Protein AF-A0A2G8K6Q6-F1 (afdb_monomer)

Sequence (166 aa):
MVEKRGLTVYRTVQQPQELIVQWYGAATSSVSCGFHISESFPLASSDWLEGASQAFEMSKSLNQPSLFSLEQLLYLLIEDIRQGHKPCGDLVNKLLPMFKTLRNKEESLRNKLKHSGLSLMALADKTTCSPARGSRSPGRSGPRIPDEELVQCLVCNHHCFLHGEH

Secondary structure (DSSP, 8-state):
--GGGT-------PPTT------TT-------SSS----------TTHHHHHHHHHHHHHHTTPPPSS-HHHHHHHHHHHHHTTPPPPTTHHHHHHHHHHHHHHHHHHHHHHHHHTT----------------------------------B-TTT--B-SSS---

Solvent-accessible surface area (backbone atoms only — not comparable to full-atom values): 11353 Å² total; per-residue (Å²): 114,61,57,82,70,76,45,91,78,86,87,82,82,89,54,91,94,62,85,86,86,82,57,90,92,62,87,82,86,87,80,79,97,61,94,81,88,86,86,86,80,93,82,81,58,70,72,48,58,77,52,44,64,60,52,53,54,49,30,38,76,67,52,38,66,61,99,65,38,70,68,50,52,52,51,49,54,51,50,45,43,72,75,66,47,81,74,66,91,62,38,65,75,56,47,53,60,53,50,52,52,50,52,54,52,49,53,52,51,53,50,52,40,42,74,72,69,56,72,84,76,76,68,85,75,90,73,84,72,78,94,75,90,83,95,79,79,97,67,92,72,69,88,74,78,69,97,64,78,75,38,58,38,94,87,31,42,35,50,33,72,95,64,62,86,129

Radius of gyration: 21.99 Å; Cα contacts (8 Å, |Δi|>4): 83; chains: 1; bounding box: 47×52×54 Å

Structure (mmCIF, N/CA/C/O backbone):
data_AF-A0A2G8K6Q6-F1
#
_entry.id   AF-A0A2G8K6Q6-F1
#
loop_
_atom_site.group_PDB
_atom_site.id
_atom_site.type_symbol
_atom_site.label_atom_id
_atom_site.label_alt_id
_atom_site.label_comp_id
_atom_site.label_asym_id
_atom_site.label_entity_id
_atom_site.label_seq_id
_atom_site.pdbx_PDB_ins_code
_atom_site.Cartn_x
_atom_site.Cartn_y
_atom_site.Cartn_z
_atom_site.occupancy
_atom_site.B_iso_or_equiv
_atom_site.auth_seq_id
_atom_site.auth_comp_id
_atom_site.auth_asym_id
_atom_site.auth_atom_id
_atom_site.pdbx_PDB_model_num
ATOM 1 N N . MET A 1 1 ? -22.234 -13.193 12.362 1.00 72.25 1 MET A N 1
ATOM 2 C CA . MET A 1 1 ? -21.971 -14.059 11.184 1.00 72.25 1 MET A CA 1
ATOM 3 C C . MET A 1 1 ? -20.473 -14.247 10.959 1.00 72.25 1 MET A C 1
ATOM 5 O O . MET A 1 1 ? -20.067 -15.379 10.755 1.00 72.25 1 MET A O 1
ATOM 9 N N . VAL A 1 2 ? -19.668 -13.181 11.053 1.00 85.06 2 VAL A N 1
ATOM 10 C CA . VAL A 1 2 ? -18.197 -13.220 10.920 1.00 85.06 2 VAL A CA 1
ATOM 11 C C . VAL A 1 2 ? -17.522 -14.007 12.056 1.00 85.06 2 VAL A C 1
ATOM 13 O O . VAL A 1 2 ? -16.815 -14.967 11.775 1.00 85.06 2 VAL A O 1
ATOM 16 N N . GLU A 1 3 ? -17.846 -13.720 13.322 1.00 87.44 3 GLU A N 1
ATOM 17 C CA . GLU A 1 3 ? -17.321 -14.480 14.481 1.00 87.44 3 GLU A CA 1
ATOM 18 C C . GLU A 1 3 ? -17.664 -15.974 14.417 1.00 87.44 3 GLU A C 1
ATOM 20 O O . GLU A 1 3 ? -16.841 -16.833 14.713 1.00 87.44 3 GLU A O 1
ATOM 25 N N . LYS A 1 4 ? -18.874 -16.303 13.939 1.00 90.31 4 LYS A N 1
ATOM 26 C CA . LYS A 1 4 ? -19.324 -17.695 13.758 1.00 90.31 4 LYS A CA 1
ATOM 27 C C . LYS A 1 4 ? -18.489 -18.467 12.726 1.00 90.31 4 LYS A C 1
ATOM 29 O O . LYS A 1 4 ? -18.576 -19.686 12.688 1.00 90.31 4 LYS A O 1
ATOM 34 N N . ARG A 1 5 ? -17.708 -17.775 11.890 1.00 92.31 5 ARG A N 1
ATOM 35 C CA . ARG A 1 5 ? -16.757 -18.367 10.936 1.00 92.31 5 ARG A CA 1
ATOM 36 C C . ARG A 1 5 ? -15.329 -18.457 11.499 1.00 92.31 5 ARG A C 1
ATOM 38 O O . ARG A 1 5 ? -14.414 -18.741 10.739 1.00 92.31 5 ARG A O 1
ATOM 45 N N . GLY A 1 6 ? -15.132 -18.213 12.799 1.00 92.38 6 GLY A N 1
ATOM 46 C CA . GLY A 1 6 ? -13.827 -18.308 13.464 1.00 92.38 6 GLY A CA 1
ATOM 47 C C . GLY A 1 6 ? -12.912 -17.100 13.250 1.00 92.38 6 GLY A C 1
ATOM 48 O O . GLY A 1 6 ? -11.724 -17.178 13.542 1.00 92.38 6 GLY A O 1
ATOM 49 N N . LEU A 1 7 ? -13.444 -15.991 12.732 1.00 92.69 7 LEU A N 1
ATOM 50 C CA . LEU A 1 7 ? -12.691 -14.753 12.539 1.00 92.69 7 LEU A CA 1
ATOM 51 C C . LEU A 1 7 ? -12.776 -13.880 13.794 1.00 92.69 7 LEU A C 1
ATOM 53 O O . LEU A 1 7 ? -13.863 -13.684 14.340 1.00 92.69 7 LEU A O 1
ATOM 57 N N . THR A 1 8 ? -11.640 -13.328 14.218 1.00 92.94 8 THR A N 1
ATOM 58 C CA . THR A 1 8 ? -11.571 -12.397 15.348 1.00 92.94 8 THR A CA 1
ATOM 59 C C . THR A 1 8 ? -12.241 -11.076 14.985 1.00 92.94 8 THR A C 1
ATOM 61 O O . THR A 1 8 ? -11.909 -10.463 13.971 1.00 92.94 8 THR A O 1
ATOM 64 N N . VAL A 1 9 ? -13.173 -10.627 15.824 1.00 94.50 9 VAL A N 1
ATOM 65 C CA . VAL A 1 9 ? -13.884 -9.357 15.659 1.00 94.50 9 VAL A CA 1
ATOM 66 C C . VAL A 1 9 ? -13.732 -8.539 16.934 1.00 94.50 9 VAL A C 1
ATOM 68 O O . VAL A 1 9 ? -13.884 -9.053 18.040 1.00 94.50 9 VAL A O 1
ATOM 71 N N . TYR A 1 10 ? -13.441 -7.253 16.765 1.00 93.69 10 TYR A N 1
ATOM 72 C CA . TYR A 1 10 ? -13.384 -6.273 17.843 1.00 93.69 10 TYR A CA 1
ATOM 73 C C . TYR A 1 10 ? -14.472 -5.222 17.625 1.00 93.69 10 TYR A C 1
ATOM 75 O O . TYR A 1 10 ? -14.893 -4.977 16.494 1.00 93.69 10 TYR A O 1
ATOM 83 N N . ARG A 1 11 ? -14.934 -4.595 18.709 1.00 94.75 11 ARG A N 1
ATOM 84 C CA . ARG A 1 11 ? -15.943 -3.532 18.662 1.00 94.75 11 ARG A CA 1
ATOM 85 C C . ARG A 1 11 ? -15.618 -2.433 19.660 1.00 94.75 11 ARG A C 1
ATOM 87 O O . ARG A 1 11 ? -15.120 -2.717 20.746 1.00 94.75 11 ARG A O 1
ATOM 94 N N . THR A 1 12 ? -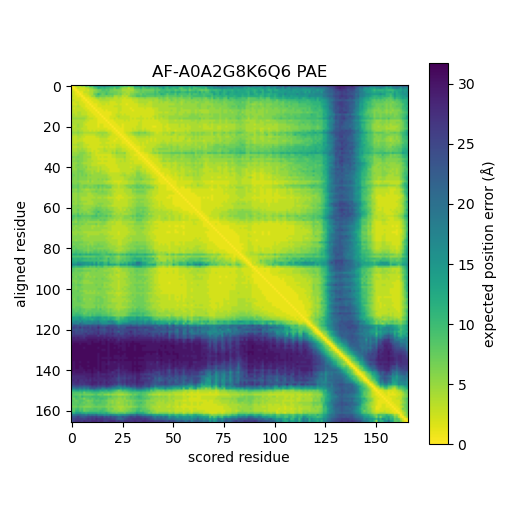15.956 -1.204 19.301 1.00 95.88 12 THR A N 1
ATOM 95 C CA . THR A 1 12 ? -15.871 -0.034 20.177 1.00 95.88 12 THR A CA 1
ATOM 96 C C . THR A 1 12 ? -16.975 0.964 19.820 1.00 95.88 12 THR A C 1
ATOM 98 O O . THR A 1 12 ? -17.559 0.869 18.739 1.00 95.88 12 THR A O 1
ATOM 101 N N . VAL A 1 13 ? -17.274 1.897 20.724 1.00 96.19 13 VAL A N 1
ATOM 102 C CA . VAL A 1 13 ? -18.185 3.023 20.483 1.00 96.19 13 VAL A CA 1
ATOM 103 C C . VAL A 1 13 ? -17.369 4.302 20.585 1.00 96.19 13 VAL A C 1
ATOM 105 O O . VAL A 1 13 ? -16.956 4.663 21.681 1.00 96.19 13 VAL A O 1
ATOM 108 N N . GLN A 1 14 ? -17.164 4.975 19.454 1.00 96.81 14 GLN A N 1
ATOM 109 C CA . GLN A 1 14 ? -16.452 6.250 19.406 1.00 96.81 14 GLN A CA 1
ATOM 110 C C . GLN A 1 14 ? -17.270 7.348 20.102 1.00 96.81 14 GLN A C 1
ATOM 112 O O . GLN A 1 14 ? -18.422 7.596 19.737 1.00 96.81 14 GLN A O 1
ATOM 117 N N . GLN A 1 15 ? -16.670 8.009 21.088 1.00 96.31 15 GLN A N 1
ATOM 118 C CA . GLN A 1 15 ? -17.199 9.206 21.741 1.00 96.31 15 GLN A CA 1
ATOM 119 C C . GLN A 1 15 ? -16.700 10.486 21.046 1.00 96.31 15 GLN A C 1
ATOM 121 O O . GLN A 1 15 ? -15.707 10.455 20.311 1.00 96.31 15 GLN A O 1
ATOM 126 N N . PRO A 1 16 ? -17.360 11.642 21.258 1.00 95.62 16 PRO A N 1
ATOM 127 C CA . PRO A 1 16 ? -16.860 12.915 20.753 1.00 95.62 16 PRO A CA 1
ATOM 128 C C . PRO A 1 16 ? -15.406 13.158 21.176 1.00 95.62 16 PRO A C 1
ATOM 130 O O . PRO A 1 16 ? -15.061 12.954 22.335 1.00 95.62 16 PRO A O 1
ATOM 133 N N . GLN A 1 17 ? -14.585 13.645 20.240 1.00 94.81 17 GLN A N 1
ATOM 134 C CA . GLN A 1 17 ? -13.143 13.907 20.408 1.00 94.81 17 GLN A CA 1
ATOM 135 C C . GLN A 1 17 ? -12.242 12.661 20.487 1.00 94.81 17 GLN A C 1
ATOM 137 O O . GLN A 1 17 ? -11.033 12.800 20.669 1.00 94.81 17 GLN A O 1
ATOM 142 N N . GLU A 1 18 ? -12.777 11.455 20.287 1.00 96.62 18 GLU A N 1
ATOM 143 C CA . GLU A 1 18 ? -11.954 10.254 20.125 1.00 96.62 18 GLU A CA 1
ATOM 144 C C . GLU A 1 18 ? -11.515 10.054 18.672 1.00 96.62 18 GLU A C 1
ATOM 146 O O . GLU A 1 18 ? -12.258 10.325 17.724 1.00 96.62 18 GLU A O 1
ATOM 151 N N . LEU A 1 19 ? -10.307 9.516 18.501 1.00 95.81 19 LEU A N 1
ATOM 152 C CA . LEU A 1 19 ? -9.757 9.126 17.207 1.00 95.81 19 LEU A CA 1
ATOM 153 C C . LEU A 1 19 ? -9.843 7.611 17.038 1.00 95.81 19 LEU A C 1
ATOM 155 O O . LEU A 1 19 ? -9.455 6.852 17.926 1.00 95.81 19 LEU A O 1
ATOM 159 N N . ILE A 1 20 ? -10.289 7.176 15.862 1.00 95.31 20 ILE A N 1
ATOM 160 C CA . ILE A 1 20 ? -10.234 5.776 15.448 1.00 95.31 20 ILE A CA 1
ATOM 161 C C . ILE A 1 20 ? -9.132 5.637 14.404 1.00 95.31 20 ILE A C 1
ATOM 163 O O . ILE A 1 20 ? -9.172 6.283 13.359 1.00 95.31 20 ILE A O 1
ATOM 167 N N . VAL A 1 21 ? -8.151 4.781 14.685 1.00 94.75 21 VAL A N 1
ATOM 168 C CA . VAL A 1 21 ? -7.068 4.464 13.750 1.00 94.75 21 VAL A CA 1
ATOM 169 C C . VAL A 1 21 ? -7.358 3.114 13.108 1.00 94.75 21 VAL A C 1
ATOM 171 O O . VAL A 1 21 ? -7.406 2.091 13.791 1.00 94.75 21 VAL A O 1
ATOM 174 N N . GLN A 1 22 ? -7.535 3.106 11.788 1.00 92.88 22 GLN A N 1
ATOM 175 C CA . GLN A 1 22 ? -7.654 1.877 11.012 1.00 92.88 22 GLN A CA 1
ATOM 176 C C . GLN A 1 22 ? -6.286 1.493 10.451 1.00 92.88 22 GLN A C 1
ATOM 178 O O . GLN A 1 22 ? -5.728 2.194 9.609 1.00 92.88 22 GLN A O 1
ATOM 183 N N . TRP A 1 23 ? -5.747 0.370 10.923 1.00 90.44 23 TRP A N 1
ATOM 184 C CA . TRP A 1 23 ? -4.491 -0.161 10.403 1.00 90.44 23 TRP A CA 1
ATOM 185 C C . TRP A 1 23 ? -4.678 -0.778 9.012 1.00 90.44 23 TRP A C 1
ATOM 187 O O . TRP A 1 23 ? -5.758 -1.284 8.689 1.00 90.44 23 TRP A O 1
ATOM 197 N N . TYR A 1 24 ? -3.624 -0.769 8.191 1.00 87.69 24 TYR A N 1
ATOM 198 C CA . TYR A 1 24 ? -3.675 -1.383 6.862 1.00 87.69 24 TYR A CA 1
ATOM 199 C C . TYR A 1 24 ? -4.057 -2.873 6.975 1.00 87.69 24 TYR A C 1
ATOM 201 O O . TYR A 1 24 ? -3.588 -3.584 7.863 1.00 87.69 24 TYR A O 1
ATOM 209 N N . GLY A 1 25 ? -4.951 -3.334 6.094 1.00 85.94 25 GLY A N 1
ATOM 210 C CA . GLY A 1 25 ? -5.445 -4.716 6.084 1.00 85.94 25 GLY A CA 1
ATOM 211 C C . GLY A 1 25 ? -6.551 -5.028 7.103 1.00 85.94 25 GLY A C 1
ATOM 212 O O . GLY A 1 25 ? -7.155 -6.096 7.020 1.00 85.94 25 GLY A O 1
ATOM 213 N N . ALA A 1 26 ? -6.877 -4.114 8.025 1.00 90.75 26 ALA A N 1
ATOM 214 C CA . ALA A 1 26 ? -7.999 -4.296 8.941 1.00 90.75 26 ALA A CA 1
ATOM 215 C C . ALA A 1 26 ? -9.332 -3.983 8.241 1.00 90.75 26 ALA A C 1
ATOM 217 O O . ALA A 1 26 ? -9.553 -2.862 7.779 1.00 90.75 26 ALA A O 1
ATOM 218 N N . ALA A 1 27 ? -10.236 -4.963 8.192 1.00 92.38 27 ALA A N 1
ATOM 219 C CA . ALA A 1 27 ? -11.605 -4.755 7.731 1.00 92.38 27 ALA A CA 1
ATOM 220 C C . ALA A 1 27 ? -12.446 -4.108 8.842 1.00 92.38 27 ALA A C 1
ATOM 222 O O . ALA A 1 27 ? -12.450 -4.582 9.979 1.00 92.38 27 ALA A O 1
ATOM 223 N N . THR A 1 28 ? -13.174 -3.043 8.511 1.00 94.50 28 THR A N 1
ATOM 224 C CA . THR A 1 28 ? -13.998 -2.283 9.459 1.00 94.50 28 THR A CA 1
ATOM 225 C C . THR A 1 28 ? -15.434 -2.158 8.956 1.00 94.50 28 THR A C 1
ATOM 227 O O . THR A 1 28 ? -15.709 -2.210 7.759 1.00 94.50 28 THR A O 1
ATOM 230 N N . SER A 1 29 ? -16.369 -2.030 9.893 1.00 93.81 29 SER A N 1
ATOM 231 C CA . SER A 1 29 ? -17.774 -1.715 9.634 1.00 93.81 29 SER A CA 1
ATOM 232 C C . SER A 1 29 ? -18.271 -0.860 10.791 1.00 93.81 29 SER A C 1
ATOM 234 O O . SER A 1 29 ? -18.018 -1.197 11.947 1.00 93.81 29 SER A O 1
ATOM 236 N N . SER A 1 30 ? -18.985 0.221 10.496 1.00 93.12 30 SER A N 1
ATOM 237 C CA . SER A 1 30 ? -19.499 1.155 11.499 1.00 93.12 30 SER A CA 1
ATOM 238 C C . SER A 1 30 ? -20.996 1.403 11.318 1.00 93.12 30 SER A C 1
ATOM 240 O O . SER A 1 30 ? -21.555 1.214 10.238 1.00 93.12 30 SER A O 1
ATOM 242 N N . VAL A 1 31 ? -21.655 1.795 12.408 1.00 95.12 31 VAL A N 1
ATOM 243 C CA . VAL A 1 31 ? -23.048 2.247 12.423 1.00 95.12 31 VAL A CA 1
ATOM 244 C C . VAL A 1 31 ? -23.169 3.415 13.396 1.00 95.12 31 VAL A C 1
ATOM 246 O O . VAL A 1 31 ? -22.565 3.399 14.468 1.00 95.12 31 VAL A O 1
ATOM 249 N N . SER A 1 32 ? -23.931 4.436 13.017 1.00 94.50 32 SER A N 1
ATOM 250 C CA . SER A 1 32 ? -24.130 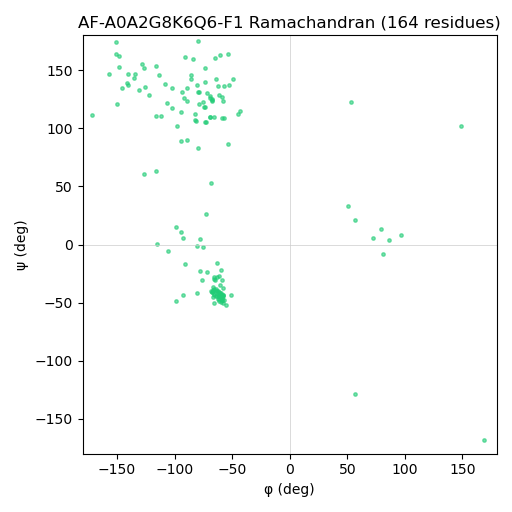5.635 13.830 1.00 94.50 32 SER A CA 1
ATOM 251 C C . SER A 1 32 ? -25.158 5.385 14.935 1.00 94.50 32 SER A C 1
ATOM 253 O O . SER A 1 32 ? -26.266 4.933 14.654 1.00 94.50 32 SER A O 1
ATOM 255 N N . CYS A 1 33 ? -24.840 5.756 16.178 1.00 94.38 33 CYS A N 1
ATOM 256 C CA . CYS A 1 33 ? -25.792 5.721 17.302 1.00 94.38 33 CYS A CA 1
ATOM 257 C C . CYS A 1 33 ? -26.743 6.936 17.338 1.00 94.38 33 CYS A C 1
ATOM 259 O O . CYS A 1 33 ? -27.580 7.046 18.230 1.00 94.38 33 CYS A O 1
ATOM 261 N N . GLY A 1 34 ? -26.595 7.867 16.396 1.00 95.75 34 GLY A N 1
ATOM 262 C CA . GLY A 1 34 ? -27.350 9.111 16.308 1.00 95.75 34 GLY A CA 1
ATOM 263 C C . GLY A 1 34 ? -26.741 10.053 15.271 1.00 95.75 34 GLY A C 1
ATOM 264 O O . GLY A 1 34 ? -25.868 9.657 14.489 1.00 95.75 34 GLY A O 1
ATOM 265 N N . PHE A 1 35 ? -27.192 11.307 15.272 1.00 95.69 35 PHE A N 1
ATOM 266 C CA . PHE A 1 35 ? -26.587 12.357 14.456 1.00 95.69 35 PHE A CA 1
ATOM 267 C C . PHE A 1 35 ? -25.188 12.694 14.985 1.00 95.69 35 PHE A C 1
ATOM 269 O O . PHE A 1 35 ? -25.025 13.001 16.164 1.00 95.69 35 PHE A O 1
ATOM 276 N N . HIS A 1 36 ? -24.187 12.640 14.112 1.00 94.75 36 HIS A N 1
ATOM 277 C CA . HIS A 1 36 ? -22.818 13.037 14.420 1.00 94.75 36 HIS A CA 1
ATOM 278 C C . HIS A 1 36 ? -22.122 13.538 13.150 1.00 94.75 36 HIS A C 1
ATOM 280 O O . HIS A 1 36 ? -22.587 13.284 12.038 1.00 94.75 36 HIS A O 1
ATOM 286 N N . ILE A 1 37 ? -21.006 14.241 13.334 1.00 95.00 37 ILE A N 1
ATOM 287 C CA . ILE A 1 37 ? -20.117 14.686 12.261 1.00 95.00 37 ILE A CA 1
ATOM 288 C C . ILE A 1 37 ? -18.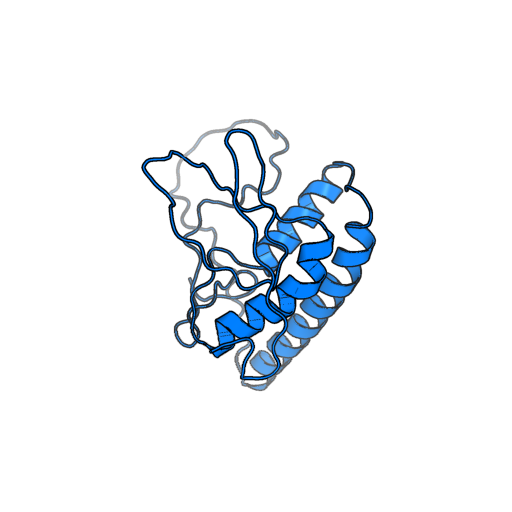737 14.109 12.565 1.00 95.00 37 ILE A C 1
ATOM 290 O O . ILE A 1 37 ? -18.237 14.262 13.678 1.00 95.00 37 ILE A O 1
ATOM 294 N N . SER A 1 38 ? -18.137 13.442 11.585 1.00 94.19 38 SER A N 1
ATOM 295 C CA . SER A 1 38 ? -16.796 12.865 11.681 1.00 94.19 38 SER A CA 1
ATOM 296 C C . SER A 1 38 ? -15.986 13.193 10.433 1.00 94.19 38 SER A C 1
ATOM 298 O O . SER A 1 38 ? -16.538 13.224 9.334 1.00 94.19 38 SER A O 1
ATOM 300 N N . GLU A 1 39 ? -14.677 13.363 10.598 1.00 94.75 39 GLU A N 1
ATOM 301 C CA . GLU A 1 39 ? -13.714 13.500 9.505 1.00 94.75 39 GLU A CA 1
ATOM 302 C C . GLU A 1 39 ? -12.773 12.289 9.485 1.00 94.75 39 GLU A C 1
ATOM 304 O O . GLU A 1 39 ? -12.434 11.730 10.530 1.00 94.75 39 GLU A O 1
ATOM 309 N N . SER A 1 40 ? -12.357 11.874 8.291 1.00 94.69 40 SER A N 1
ATOM 310 C CA . SER A 1 40 ? -11.426 10.765 8.093 1.00 94.69 40 SER A CA 1
ATOM 311 C C . SER A 1 40 ? -10.452 11.097 6.974 1.00 94.69 40 SER A C 1
ATOM 313 O O . SER A 1 40 ? -10.880 11.564 5.919 1.00 94.69 40 SER A O 1
ATOM 315 N N . PHE A 1 41 ? -9.172 10.787 7.163 1.00 94.00 41 PHE A N 1
ATOM 316 C CA . PHE A 1 41 ? -8.160 10.933 6.122 1.00 94.00 41 PHE A CA 1
ATOM 317 C C . PHE A 1 41 ? -7.243 9.702 6.066 1.00 94.00 41 PHE A C 1
ATOM 319 O O . PHE A 1 41 ? -6.931 9.113 7.104 1.00 94.00 41 PHE A O 1
ATOM 326 N N . PRO A 1 42 ? -6.809 9.287 4.865 1.00 91.31 42 PRO A N 1
ATOM 327 C CA . PRO A 1 42 ? -5.838 8.213 4.721 1.00 91.31 42 PRO A CA 1
ATOM 328 C C . PRO A 1 42 ? -4.439 8.693 5.126 1.00 91.31 42 PRO A C 1
ATOM 330 O O . PRO A 1 42 ? -4.018 9.793 4.770 1.00 91.31 42 PRO A O 1
ATOM 333 N N . LEU A 1 43 ? -3.693 7.836 5.826 1.00 91.06 43 LEU A N 1
ATOM 334 C CA . LEU A 1 43 ? -2.289 8.059 6.169 1.00 91.06 43 LEU A CA 1
ATOM 335 C C . LEU A 1 43 ? -1.467 6.817 5.817 1.00 91.06 43 LEU A C 1
ATOM 337 O O . LEU A 1 43 ? -1.841 5.701 6.173 1.00 91.06 43 LEU A O 1
ATOM 341 N N . ALA A 1 44 ? -0.330 7.019 5.151 1.00 90.62 44 ALA A N 1
ATOM 342 C CA . ALA A 1 44 ? 0.630 5.966 4.839 1.00 90.62 44 ALA A CA 1
ATOM 343 C C . ALA A 1 44 ? 1.922 6.188 5.638 1.00 90.62 44 ALA A C 1
ATOM 345 O O . ALA A 1 44 ? 2.657 7.144 5.393 1.00 90.62 44 ALA A O 1
ATOM 346 N N . SER A 1 45 ? 2.190 5.315 6.613 1.00 90.12 45 SER A N 1
ATOM 347 C CA . SER A 1 45 ? 3.471 5.274 7.331 1.00 90.12 45 SER A CA 1
ATOM 348 C C . SER A 1 45 ? 4.545 4.550 6.507 1.00 90.12 45 SER A C 1
ATOM 350 O O . SER A 1 45 ? 4.250 3.977 5.458 1.00 90.12 45 SER A O 1
ATOM 352 N N . SER A 1 46 ? 5.799 4.513 6.977 1.00 89.75 46 SER A N 1
ATOM 353 C CA . SER A 1 46 ? 6.823 3.694 6.310 1.00 89.75 46 SER A CA 1
ATOM 354 C C . SER A 1 46 ? 6.446 2.206 6.310 1.00 89.75 46 SER A C 1
ATOM 356 O O . SER A 1 46 ? 6.705 1.527 5.325 1.00 89.75 46 SER A O 1
ATOM 358 N N . ASP A 1 47 ? 5.790 1.700 7.363 1.00 89.12 47 ASP A N 1
ATOM 359 C CA . ASP A 1 47 ? 5.318 0.305 7.465 1.00 89.12 47 ASP A CA 1
ATOM 360 C C . ASP A 1 47 ? 4.274 -0.057 6.401 1.00 89.12 47 ASP A C 1
ATOM 362 O O . ASP A 1 47 ? 4.200 -1.204 5.966 1.00 89.12 47 ASP A O 1
ATOM 366 N N . TRP A 1 48 ? 3.494 0.917 5.919 1.00 91.88 48 TRP A N 1
ATOM 367 C CA . TRP A 1 48 ? 2.519 0.681 4.850 1.00 91.88 48 TRP A CA 1
ATOM 368 C C . TRP A 1 48 ? 3.178 0.140 3.567 1.00 91.88 48 TRP A C 1
ATOM 370 O O . TRP A 1 48 ? 2.573 -0.662 2.851 1.00 91.88 48 TRP A O 1
ATOM 380 N N . LEU A 1 49 ? 4.439 0.510 3.299 1.00 91.50 49 LEU A N 1
ATOM 381 C CA . LEU A 1 49 ? 5.181 0.044 2.123 1.00 91.50 49 LEU A CA 1
ATOM 382 C C . LEU A 1 49 ? 5.375 -1.478 2.089 1.00 91.50 49 LEU A C 1
ATOM 384 O O . LEU A 1 49 ? 5.471 -2.046 1.000 1.00 91.50 49 LEU A O 1
ATOM 388 N N . GLU A 1 50 ? 5.391 -2.144 3.247 1.00 88.06 50 GLU A N 1
ATOM 389 C CA . GLU A 1 50 ? 5.553 -3.600 3.336 1.00 88.06 50 GLU A CA 1
ATOM 390 C C . GLU A 1 50 ? 4.394 -4.342 2.656 1.00 88.06 50 GLU A C 1
ATOM 392 O O . GLU A 1 50 ? 4.611 -5.320 1.940 1.00 88.06 50 GLU A O 1
ATOM 397 N N . GLY A 1 51 ? 3.166 -3.836 2.819 1.00 89.44 51 GLY A N 1
ATOM 398 C CA . GLY A 1 51 ? 1.960 -4.381 2.191 1.00 89.44 51 GLY A CA 1
ATOM 399 C C . GLY A 1 51 ? 1.625 -3.768 0.829 1.00 89.44 51 GLY A C 1
ATOM 400 O O . GLY A 1 51 ? 0.852 -4.351 0.066 1.00 89.44 51 GLY A O 1
ATOM 401 N N . ALA A 1 52 ? 2.206 -2.613 0.491 1.00 92.44 52 ALA A N 1
ATOM 402 C CA . ALA A 1 52 ? 1.847 -1.853 -0.706 1.00 92.44 52 ALA A CA 1
ATOM 403 C C . ALA A 1 52 ? 2.041 -2.655 -2.001 1.00 92.44 52 ALA A C 1
ATOM 405 O O . ALA A 1 52 ? 1.153 -2.676 -2.850 1.00 92.44 52 ALA A O 1
ATOM 406 N N . SER A 1 53 ? 3.158 -3.378 -2.140 1.00 91.38 53 SER A N 1
ATOM 407 C CA . SER A 1 53 ? 3.422 -4.169 -3.356 1.00 91.38 53 SER A CA 1
ATOM 408 C C . SER A 1 53 ? 2.355 -5.243 -3.577 1.00 91.38 53 SER A C 1
ATOM 410 O O . SER A 1 53 ? 1.842 -5.396 -4.682 1.00 91.38 53 SER A O 1
ATOM 412 N N . GLN A 1 54 ? 1.978 -5.958 -2.513 1.00 92.19 54 GLN A N 1
ATOM 413 C CA . GLN A 1 54 ? 0.947 -6.990 -2.582 1.00 92.19 54 GLN A CA 1
ATOM 414 C C . GLN A 1 54 ? -0.432 -6.387 -2.862 1.00 92.19 54 GLN A C 1
ATOM 416 O O . GLN A 1 54 ? -1.179 -6.936 -3.668 1.00 92.19 54 GLN A O 1
ATOM 421 N N . ALA A 1 55 ? -0.759 -5.255 -2.234 1.00 92.50 55 ALA A N 1
ATOM 422 C CA . ALA A 1 55 ? -2.023 -4.566 -2.460 1.00 92.50 55 ALA A CA 1
ATOM 423 C C . ALA A 1 55 ? -2.170 -4.117 -3.922 1.00 92.50 55 ALA A C 1
ATOM 425 O O . ALA A 1 55 ? -3.221 -4.327 -4.518 1.00 92.50 55 ALA A O 1
ATOM 426 N N . PHE A 1 56 ? 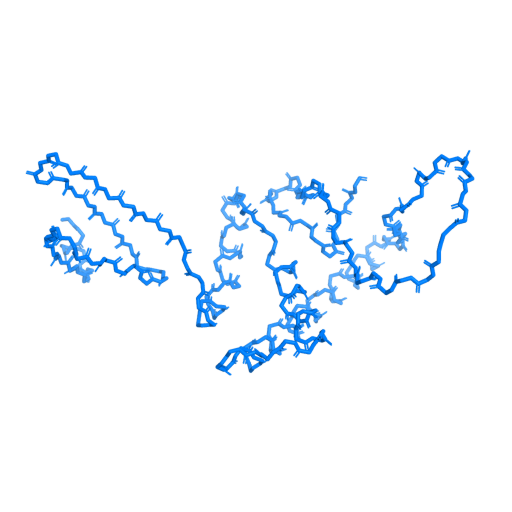-1.112 -3.570 -4.525 1.00 93.31 56 PHE A N 1
ATOM 427 C CA . PHE A 1 56 ? -1.127 -3.135 -5.924 1.00 93.31 56 PHE A CA 1
ATOM 428 C C . PHE A 1 56 ? -1.221 -4.309 -6.907 1.00 93.31 56 PHE A C 1
ATOM 430 O O . PHE A 1 56 ? -1.979 -4.232 -7.873 1.00 93.31 56 PHE A O 1
ATOM 437 N N . GLU A 1 57 ? -0.524 -5.419 -6.647 1.00 92.31 57 GLU A N 1
ATOM 438 C CA . GLU A 1 57 ? -0.662 -6.643 -7.451 1.00 92.31 57 GLU A CA 1
ATOM 439 C C . GLU A 1 57 ? -2.056 -7.274 -7.307 1.00 92.31 57 GLU A C 1
ATOM 441 O O . GLU A 1 57 ? -2.618 -7.770 -8.283 1.00 92.31 57 GLU A O 1
ATOM 446 N N . MET A 1 58 ? -2.653 -7.217 -6.113 1.00 93.69 58 MET A N 1
ATOM 447 C CA . MET A 1 58 ? -4.027 -7.665 -5.884 1.00 93.69 58 MET A CA 1
ATOM 448 C C . MET A 1 58 ? -5.036 -6.781 -6.623 1.00 93.69 58 MET A C 1
ATOM 450 O O . MET A 1 58 ? -5.915 -7.302 -7.300 1.00 93.69 58 MET A O 1
ATOM 454 N N . SER A 1 59 ? -4.898 -5.455 -6.563 1.00 92.12 59 SER A N 1
ATOM 455 C CA . SER A 1 59 ? -5.750 -4.551 -7.345 1.00 92.12 59 SER A CA 1
ATOM 456 C C . SER A 1 59 ? -5.635 -4.842 -8.840 1.00 92.12 59 SER A C 1
ATOM 458 O O . SER A 1 59 ? -6.649 -4.954 -9.525 1.00 92.12 59 SER A O 1
ATOM 460 N N . LYS A 1 60 ? -4.410 -5.064 -9.333 1.00 92.19 60 LYS A N 1
ATOM 461 C CA . LYS A 1 60 ? -4.150 -5.422 -10.729 1.00 92.19 60 LYS A CA 1
ATOM 462 C C . LYS A 1 60 ? -4.794 -6.751 -11.133 1.00 92.19 60 LYS A C 1
ATOM 464 O O . LYS A 1 60 ? -5.343 -6.831 -12.226 1.00 92.19 60 LYS A O 1
ATOM 469 N N . SER A 1 61 ? -4.745 -7.783 -10.287 1.00 93.81 61 SER A N 1
ATOM 470 C CA . SER A 1 61 ? -5.359 -9.089 -10.587 1.00 93.81 61 SER A CA 1
ATOM 471 C C . SER A 1 61 ? -6.890 -9.065 -10.541 1.00 93.81 61 SER A C 1
ATOM 473 O O . SER A 1 61 ? -7.537 -9.879 -11.195 1.00 93.81 61 SER A O 1
ATOM 475 N N . LEU A 1 62 ? -7.463 -8.111 -9.804 1.00 93.69 62 LEU A N 1
ATOM 476 C CA . LEU A 1 62 ? -8.902 -7.866 -9.712 1.00 93.69 62 LEU A CA 1
ATOM 477 C C . LEU A 1 62 ? -9.411 -6.826 -10.726 1.00 93.69 62 LEU A C 1
ATOM 479 O O . LEU A 1 62 ? -10.580 -6.437 -10.657 1.00 93.69 62 LEU A O 1
ATOM 483 N N . ASN A 1 63 ? -8.552 -6.350 -11.636 1.00 91.69 63 ASN A N 1
ATOM 484 C CA . ASN A 1 63 ? -8.836 -5.257 -12.572 1.00 91.69 63 ASN A CA 1
ATOM 485 C C . ASN A 1 63 ? -9.415 -4.006 -11.882 1.00 91.69 63 ASN A C 1
ATOM 487 O O . ASN A 1 63 ? -10.257 -3.299 -12.438 1.00 91.69 63 ASN A O 1
ATOM 491 N N . GLN A 1 64 ? -8.985 -3.746 -10.647 1.00 90.25 64 GLN A N 1
ATOM 492 C CA . GLN A 1 64 ? -9.365 -2.558 -9.898 1.00 90.25 64 GLN A CA 1
ATOM 493 C C . GLN A 1 64 ? -8.374 -1.431 -10.207 1.00 90.25 64 GLN A C 1
ATOM 495 O O . GLN A 1 64 ? -7.170 -1.615 -9.986 1.00 90.25 64 GLN A O 1
ATOM 500 N N . PRO A 1 65 ? -8.844 -0.267 -10.692 1.00 86.38 65 PRO A N 1
ATOM 501 C CA . PRO A 1 65 ? -7.967 0.873 -10.914 1.00 86.38 65 PRO A CA 1
ATOM 502 C C . PRO A 1 65 ? -7.354 1.329 -9.587 1.00 86.38 65 PRO A C 1
ATOM 504 O O . PRO A 1 65 ? -8.036 1.414 -8.563 1.00 86.38 65 PRO A O 1
ATOM 507 N N . SER A 1 66 ? -6.057 1.626 -9.596 1.00 87.81 66 SER A N 1
ATOM 508 C CA . SER A 1 66 ? -5.400 2.295 -8.474 1.00 87.81 66 SER A CA 1
ATOM 509 C C . SER A 1 66 ? -5.590 3.808 -8.586 1.00 87.81 66 SER A C 1
ATOM 511 O O . SER A 1 66 ? -5.862 4.322 -9.661 1.00 87.81 66 SER A O 1
ATOM 513 N N . LEU A 1 67 ? -5.436 4.548 -7.485 1.00 86.94 67 LEU A N 1
ATOM 514 C CA . LEU A 1 67 ? -5.486 6.019 -7.521 1.00 86.94 67 LEU A CA 1
ATOM 515 C C . LEU A 1 67 ? -4.182 6.643 -8.046 1.00 86.94 67 LEU A C 1
ATOM 517 O O . LEU A 1 67 ? -4.177 7.775 -8.510 1.00 86.94 67 LEU A O 1
ATOM 521 N N . PHE A 1 68 ? -3.072 5.909 -7.959 1.00 90.56 68 PHE A N 1
ATOM 522 C CA . PHE A 1 68 ? -1.732 6.337 -8.368 1.00 90.56 68 PHE A CA 1
ATOM 523 C C . PHE A 1 68 ? -0.900 5.120 -8.806 1.00 90.56 68 PHE A C 1
ATOM 525 O O . PHE A 1 68 ? -1.373 3.986 -8.690 1.00 90.56 68 PHE A O 1
ATOM 532 N N . SER A 1 69 ? 0.313 5.332 -9.325 1.00 91.00 69 SER A N 1
ATOM 533 C CA . SER A 1 69 ? 1.293 4.264 -9.594 1.00 91.00 69 SER A CA 1
ATOM 534 C C . SER A 1 69 ? 2.241 4.095 -8.404 1.00 91.00 69 SER A C 1
ATOM 536 O O . SER A 1 69 ? 2.818 5.068 -7.910 1.00 91.00 69 SER A O 1
ATOM 538 N N . LEU A 1 70 ? 2.440 2.851 -7.953 1.00 93.00 70 LEU A N 1
ATOM 539 C CA . LEU A 1 70 ? 3.393 2.560 -6.879 1.00 93.00 70 LEU A CA 1
ATOM 540 C C . LEU A 1 70 ? 4.824 2.890 -7.319 1.00 93.00 70 LEU A C 1
ATOM 542 O O . LEU A 1 70 ? 5.593 3.440 -6.540 1.00 93.00 70 LEU A O 1
ATOM 546 N N . GLU A 1 71 ? 5.174 2.611 -8.572 1.00 92.12 71 GLU A N 1
ATOM 547 C CA . GLU A 1 71 ? 6.477 2.931 -9.153 1.00 92.12 71 GLU A CA 1
ATOM 548 C C . GLU A 1 71 ? 6.749 4.438 -9.140 1.00 92.12 71 GLU A C 1
ATOM 550 O O . GLU A 1 71 ? 7.847 4.863 -8.774 1.00 92.12 71 GLU A O 1
ATOM 555 N N . GLN A 1 72 ? 5.741 5.243 -9.483 1.00 92.12 72 GLN A N 1
ATOM 556 C CA . GLN A 1 72 ? 5.826 6.700 -9.433 1.00 92.12 72 GLN A CA 1
ATOM 557 C C . GLN A 1 72 ? 6.015 7.207 -8.000 1.00 92.12 72 GLN A C 1
ATOM 559 O O . GLN A 1 72 ? 6.880 8.050 -7.762 1.00 92.12 72 GLN A O 1
ATOM 564 N N . LEU A 1 73 ? 5.257 6.670 -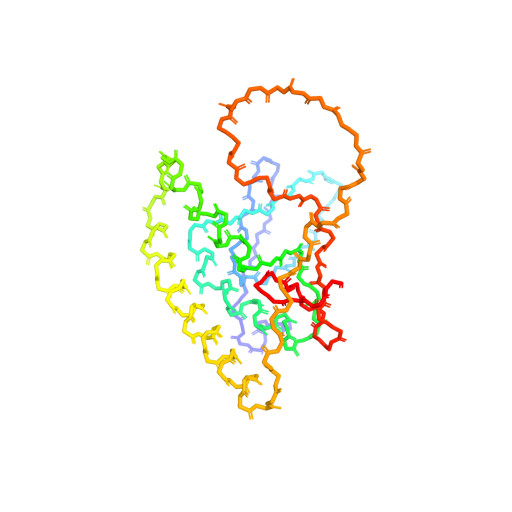7.035 1.00 93.44 73 LEU A N 1
ATOM 565 C CA . LEU A 1 73 ? 5.418 7.005 -5.616 1.00 93.44 73 LEU A CA 1
ATOM 566 C C . LEU A 1 73 ? 6.834 6.677 -5.130 1.00 93.44 73 LEU A C 1
ATOM 568 O O . LEU A 1 73 ? 7.489 7.501 -4.498 1.00 93.44 73 LEU A O 1
ATOM 572 N N . LEU A 1 74 ? 7.319 5.477 -5.444 1.00 93.25 74 LEU A N 1
ATOM 573 C CA . LEU A 1 74 ? 8.660 5.041 -5.080 1.00 93.25 74 LEU A CA 1
ATOM 574 C C . LEU A 1 74 ? 9.719 5.983 -5.672 1.00 93.25 74 LEU A C 1
ATOM 576 O O . LEU A 1 74 ? 10.635 6.399 -4.959 1.00 93.25 74 LEU A O 1
ATOM 580 N N . TYR A 1 75 ? 9.591 6.348 -6.954 1.00 91.81 75 TYR A N 1
ATOM 581 C CA . TYR A 1 75 ? 10.494 7.290 -7.624 1.00 91.81 75 TYR A CA 1
ATOM 582 C C . TYR A 1 75 ? 10.511 8.654 -6.931 1.00 91.81 75 TYR A C 1
ATOM 584 O O . TYR A 1 75 ? 11.584 9.175 -6.624 1.00 91.81 75 TYR A O 1
ATOM 592 N N . LEU A 1 76 ? 9.329 9.189 -6.625 1.00 91.69 76 LEU A N 1
ATOM 593 C CA . LEU A 1 76 ? 9.151 10.449 -5.909 1.00 91.69 76 LEU A CA 1
ATOM 594 C C . LEU A 1 76 ? 9.822 10.449 -4.533 1.00 91.69 76 LEU A C 1
ATOM 596 O O . LEU A 1 76 ? 10.515 11.403 -4.194 1.00 91.69 76 LEU A O 1
ATOM 600 N N . LEU A 1 77 ? 9.674 9.367 -3.765 1.00 93.06 77 LEU A N 1
ATOM 601 C CA . LEU A 1 77 ? 10.300 9.242 -2.446 1.00 93.06 77 LEU A CA 1
ATOM 602 C C . LEU A 1 77 ? 11.833 9.240 -2.530 1.00 93.06 77 LEU A C 1
ATOM 604 O O . LEU A 1 77 ? 12.499 9.857 -1.701 1.00 93.06 77 LEU A O 1
ATOM 608 N N . ILE A 1 78 ? 12.416 8.570 -3.530 1.00 90.88 78 ILE A N 1
ATOM 609 C CA . ILE A 1 78 ? 13.871 8.614 -3.743 1.00 90.88 78 ILE A CA 1
ATOM 610 C C . ILE A 1 78 ? 14.324 9.998 -4.186 1.00 90.88 78 ILE A C 1
ATOM 612 O O . ILE A 1 78 ? 15.374 10.465 -3.744 1.00 90.88 78 ILE A O 1
ATOM 616 N N . GLU A 1 79 ? 13.567 10.639 -5.069 1.00 90.88 79 GLU A N 1
ATOM 617 C CA . GLU A 1 79 ? 13.883 11.976 -5.549 1.00 90.88 79 GLU A CA 1
ATOM 618 C C . GLU A 1 79 ? 13.891 12.989 -4.395 1.00 90.88 79 GLU A C 1
ATOM 620 O O . GLU A 1 79 ? 14.822 13.787 -4.304 1.00 90.88 79 GLU A O 1
ATOM 625 N N . ASP A 1 80 ? 12.945 12.885 -3.460 1.00 91.38 80 ASP A N 1
ATOM 626 C CA . ASP A 1 80 ? 12.895 13.692 -2.235 1.00 91.38 80 ASP A CA 1
ATOM 627 C C . ASP A 1 80 ? 14.160 13.497 -1.373 1.00 91.38 80 ASP A C 1
ATOM 629 O O . ASP A 1 80 ? 14.865 14.454 -1.038 1.00 91.38 80 ASP A O 1
ATOM 633 N N . ILE A 1 81 ? 14.545 12.239 -1.124 1.00 91.19 81 ILE A N 1
ATOM 634 C CA . ILE A 1 81 ? 15.784 11.901 -0.400 1.00 91.19 81 ILE A CA 1
ATOM 635 C C . ILE A 1 81 ? 17.015 12.460 -1.131 1.00 91.19 81 ILE A C 1
ATOM 637 O O . ILE A 1 81 ? 17.924 13.014 -0.509 1.00 91.19 81 ILE A O 1
ATOM 641 N N . ARG A 1 82 ? 17.052 12.357 -2.465 1.00 89.00 82 ARG A N 1
ATOM 642 C CA . ARG A 1 82 ? 18.149 12.863 -3.305 1.00 89.00 82 ARG A CA 1
ATOM 643 C C . ARG A 1 82 ? 18.263 14.387 -3.254 1.00 89.00 82 ARG A C 1
ATOM 645 O O . ARG A 1 82 ? 19.368 14.914 -3.378 1.00 89.00 82 ARG A O 1
ATOM 652 N N . GLN A 1 83 ? 17.1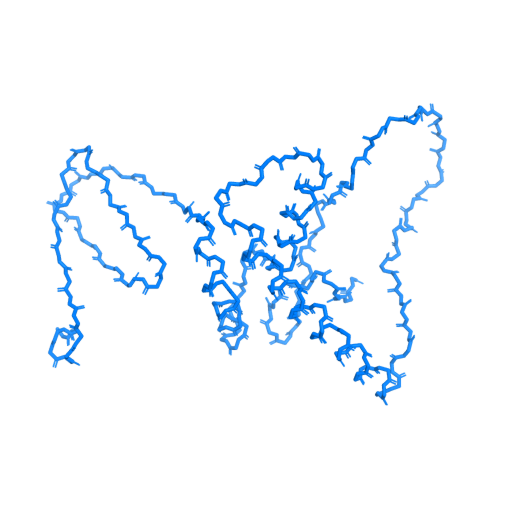53 15.096 -3.064 1.00 92.88 83 GLN A N 1
ATOM 653 C CA . GLN A 1 83 ? 17.125 16.551 -2.887 1.00 92.88 83 GLN A CA 1
ATOM 654 C C . GLN A 1 83 ? 17.607 17.000 -1.497 1.00 92.88 83 GLN A C 1
ATOM 656 O O . GLN A 1 83 ? 17.753 18.198 -1.260 1.00 92.88 83 GLN A O 1
ATOM 661 N N . GLY A 1 84 ? 17.950 16.056 -0.615 1.00 88.19 84 GLY A N 1
ATOM 662 C CA . GLY A 1 84 ? 18.512 16.319 0.708 1.00 88.19 84 GLY A CA 1
ATOM 663 C C . GLY A 1 84 ? 17.473 16.302 1.824 1.00 88.19 84 GLY A C 1
ATOM 664 O O . GLY A 1 84 ? 17.801 16.655 2.958 1.00 88.19 84 GLY A O 1
ATOM 665 N N . HIS A 1 85 ? 16.236 15.892 1.533 1.00 90.12 85 HIS A N 1
ATOM 666 C CA . HIS A 1 85 ? 15.222 15.727 2.562 1.00 90.12 85 HIS A CA 1
ATOM 667 C C . HIS A 1 85 ? 15.560 14.503 3.411 1.00 90.12 85 HIS A C 1
ATOM 669 O O . HIS A 1 85 ? 15.886 13.425 2.906 1.00 90.12 85 HIS A O 1
ATOM 675 N N . LYS A 1 86 ? 15.536 14.681 4.734 1.00 89.00 86 LYS A N 1
ATOM 676 C CA . LYS A 1 86 ? 15.896 13.614 5.665 1.00 89.00 86 LYS A CA 1
ATOM 677 C C . LYS A 1 86 ? 14.756 12.586 5.712 1.00 89.00 86 LYS A C 1
ATOM 679 O O . LYS A 1 86 ? 13.665 12.944 6.156 1.00 89.00 86 LYS A O 1
ATOM 684 N N . PRO A 1 87 ? 14.992 11.319 5.328 1.00 87.44 87 PRO A N 1
ATOM 685 C CA . PRO A 1 87 ? 13.968 10.288 5.422 1.00 87.44 87 PRO A CA 1
ATOM 686 C C . PRO A 1 87 ? 13.583 10.043 6.886 1.00 87.44 87 PRO A C 1
ATOM 688 O O . PRO A 1 87 ? 14.435 10.059 7.780 1.00 87.44 87 PRO A O 1
ATOM 691 N N . CYS A 1 88 ? 12.295 9.804 7.129 1.00 82.00 88 CYS A N 1
ATOM 692 C CA . CYS A 1 88 ? 11.790 9.444 8.450 1.00 82.00 88 CYS A CA 1
ATOM 693 C C . CYS A 1 88 ? 12.024 7.950 8.735 1.00 82.00 88 CYS A C 1
ATOM 695 O O . CYS A 1 88 ? 11.786 7.104 7.871 1.00 82.00 88 CYS A O 1
ATOM 697 N N . GLY A 1 89 ? 12.461 7.632 9.957 1.00 83.19 89 GLY A N 1
ATOM 698 C CA . GLY A 1 89 ? 12.560 6.261 10.457 1.00 83.19 89 GLY A CA 1
ATOM 699 C C . GLY A 1 89 ? 13.422 5.343 9.586 1.00 83.19 89 GLY A C 1
ATOM 700 O O . GLY A 1 89 ? 14.568 5.649 9.264 1.00 83.19 89 GLY A O 1
ATOM 701 N N . ASP A 1 90 ? 12.856 4.199 9.222 1.00 89.50 90 ASP A N 1
ATOM 702 C CA . ASP A 1 90 ? 13.492 3.119 8.471 1.00 89.50 90 ASP A CA 1
ATOM 703 C C . ASP A 1 90 ? 13.160 3.135 6.967 1.00 89.50 90 ASP A C 1
ATOM 705 O O . ASP A 1 90 ? 13.423 2.159 6.263 1.00 89.50 90 ASP A O 1
ATOM 709 N N . LEU A 1 91 ? 12.611 4.244 6.456 1.00 92.12 91 LEU A N 1
ATOM 710 C CA . LEU A 1 91 ? 12.115 4.360 5.081 1.00 92.12 91 LEU A CA 1
ATOM 711 C C . LEU A 1 91 ? 13.139 3.896 4.034 1.00 92.12 91 LEU A C 1
ATOM 713 O O . LEU A 1 91 ? 12.797 3.147 3.125 1.00 92.12 91 LEU A O 1
ATOM 717 N N . VAL A 1 92 ? 14.411 4.278 4.175 1.00 92.12 92 VAL A N 1
ATOM 718 C CA . VAL A 1 92 ? 15.479 3.874 3.240 1.00 92.12 92 VAL A CA 1
ATOM 719 C C . VAL A 1 92 ? 15.676 2.355 3.220 1.00 92.12 92 VAL A C 1
ATOM 721 O O . VAL A 1 92 ? 15.845 1.771 2.148 1.00 92.12 92 VAL A O 1
ATOM 724 N N . ASN A 1 93 ? 15.613 1.710 4.389 1.00 92.12 93 ASN A N 1
ATOM 725 C CA . ASN A 1 93 ? 15.772 0.261 4.514 1.00 92.12 93 ASN A CA 1
ATOM 726 C C . ASN A 1 93 ? 14.625 -0.492 3.831 1.00 92.12 93 ASN A C 1
ATOM 728 O O . ASN A 1 93 ? 14.852 -1.579 3.306 1.00 92.12 93 ASN A O 1
ATOM 732 N N . LYS A 1 94 ? 13.427 0.105 3.784 1.00 92.25 94 LYS A N 1
ATOM 733 C CA . LYS A 1 94 ? 12.255 -0.425 3.073 1.00 92.25 94 LYS A CA 1
ATOM 734 C C . LYS A 1 94 ? 12.290 -0.132 1.571 1.00 92.25 94 LYS A C 1
ATOM 736 O O . LYS A 1 94 ? 12.026 -1.020 0.765 1.00 92.25 94 LYS A O 1
ATOM 741 N N . LEU A 1 95 ? 12.688 1.075 1.168 1.00 93.38 95 LEU A N 1
ATOM 742 C CA . LEU A 1 95 ? 12.741 1.474 -0.244 1.00 93.38 95 LEU A CA 1
ATOM 743 C C . LEU A 1 95 ? 13.786 0.684 -1.039 1.00 93.38 95 LEU A C 1
ATOM 745 O O . LEU A 1 95 ? 13.512 0.251 -2.158 1.00 93.38 95 LEU A O 1
ATOM 749 N N . LEU A 1 96 ? 14.980 0.469 -0.480 1.00 92.19 96 LEU A N 1
ATOM 750 C CA . LEU A 1 96 ? 16.080 -0.189 -1.188 1.00 92.19 96 LEU A CA 1
ATOM 751 C C . LEU A 1 96 ? 15.722 -1.585 -1.750 1.00 92.19 96 LEU A C 1
ATOM 753 O O . LEU A 1 96 ? 15.971 -1.817 -2.939 1.00 92.19 96 LEU A O 1
ATOM 757 N N . PRO A 1 97 ? 15.169 -2.534 -0.967 1.00 94.06 97 PRO A N 1
ATOM 758 C CA . PRO A 1 97 ? 14.765 -3.833 -1.498 1.00 94.06 97 PRO A CA 1
ATOM 759 C C . PRO A 1 97 ? 13.612 -3.721 -2.502 1.00 94.06 97 PRO A C 1
ATOM 761 O O . PRO A 1 97 ? 13.654 -4.401 -3.527 1.00 94.06 97 PRO A O 1
ATOM 764 N N . MET A 1 98 ? 12.635 -2.835 -2.277 1.00 94.06 98 MET A N 1
ATOM 765 C CA . MET A 1 98 ? 11.528 -2.622 -3.221 1.00 94.06 98 MET A CA 1
ATOM 766 C C . MET A 1 98 ? 12.037 -2.155 -4.587 1.00 94.06 98 MET A C 1
ATOM 768 O O . MET A 1 98 ? 11.655 -2.707 -5.617 1.00 94.06 98 MET A O 1
ATOM 772 N N . PHE A 1 99 ? 12.974 -1.208 -4.605 1.00 92.00 99 PHE A N 1
ATOM 773 C CA . PHE A 1 99 ? 13.579 -0.714 -5.839 1.00 92.00 99 PHE A CA 1
ATOM 774 C C . PHE A 1 99 ? 14.421 -1.753 -6.565 1.00 92.00 99 PHE A C 1
ATOM 776 O O . PHE A 1 99 ? 14.376 -1.828 -7.792 1.00 92.00 99 PHE A O 1
ATOM 783 N N . LYS A 1 100 ? 15.186 -2.571 -5.834 1.00 94.44 100 LYS A N 1
ATOM 784 C CA . LYS A 1 100 ? 15.933 -3.683 -6.440 1.00 94.44 100 LYS A CA 1
ATOM 785 C C . LYS A 1 100 ? 14.981 -4.657 -7.129 1.00 94.44 100 LYS A C 1
ATOM 787 O O . LYS A 1 100 ? 15.235 -5.041 -8.268 1.00 94.44 100 LYS A O 1
ATOM 792 N N . THR A 1 101 ? 13.880 -5.010 -6.469 1.00 93.75 101 THR A N 1
ATOM 793 C CA . THR A 1 101 ? 12.838 -5.871 -7.041 1.00 93.75 101 THR A CA 1
ATOM 794 C C . THR A 1 101 ? 12.211 -5.236 -8.276 1.00 93.75 101 THR A C 1
ATOM 796 O O . THR A 1 101 ? 12.129 -5.892 -9.313 1.00 93.75 101 THR A O 1
ATOM 799 N N . LEU A 1 102 ? 11.842 -3.953 -8.200 1.00 92.25 102 LEU A N 1
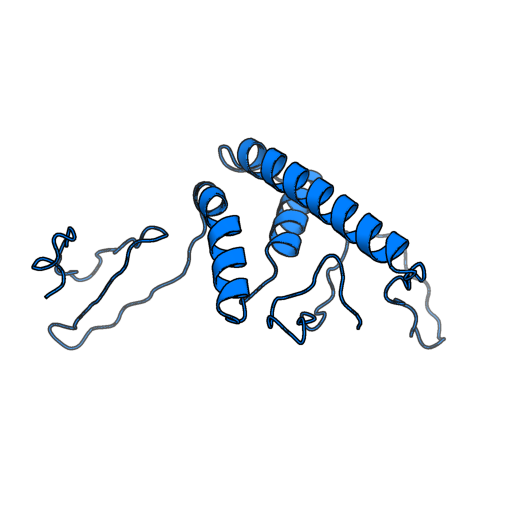ATOM 800 C CA . LEU A 1 102 ? 11.273 -3.206 -9.319 1.00 92.25 102 LEU A CA 1
ATOM 801 C C . LEU A 1 102 ? 12.220 -3.185 -10.523 1.00 92.25 102 LEU A C 1
ATOM 803 O O . LEU A 1 102 ? 11.828 -3.578 -11.616 1.00 92.25 102 LEU A O 1
ATOM 807 N N . ARG A 1 103 ? 13.489 -2.818 -10.309 1.00 93.44 103 ARG A N 1
ATOM 808 C CA . ARG A 1 103 ? 14.525 -2.792 -11.350 1.00 93.44 103 ARG A CA 1
ATOM 809 C C . ARG A 1 103 ? 14.698 -4.158 -12.011 1.00 93.44 103 ARG A C 1
ATOM 811 O O . ARG A 1 103 ? 14.727 -4.241 -13.232 1.00 93.44 103 ARG A O 1
ATOM 818 N N . ASN A 1 104 ? 14.813 -5.223 -11.219 1.00 95.75 104 ASN A N 1
ATOM 819 C CA . ASN A 1 104 ? 15.027 -6.570 -11.749 1.00 95.75 104 ASN A CA 1
ATOM 820 C C . ASN A 1 104 ? 13.798 -7.069 -12.539 1.00 95.75 104 ASN A C 1
ATOM 822 O O . ASN A 1 104 ? 13.946 -7.710 -13.581 1.00 95.75 104 ASN A O 1
ATOM 826 N N . LYS A 1 105 ? 12.581 -6.768 -12.061 1.00 92.88 1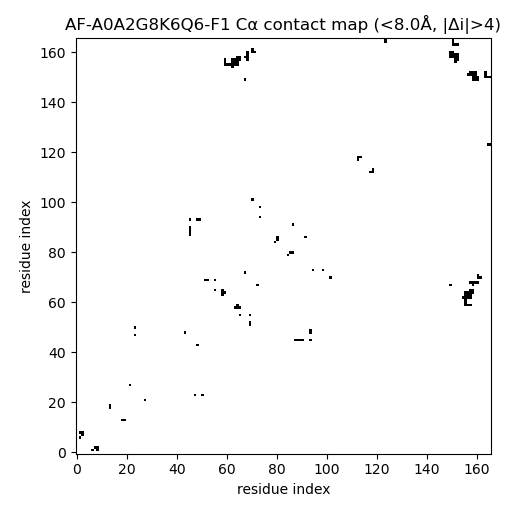05 LYS A N 1
ATOM 827 C CA . LYS A 1 105 ? 11.324 -7.079 -12.762 1.00 92.88 105 LYS A CA 1
ATOM 828 C C . LYS A 1 105 ? 11.262 -6.345 -14.098 1.00 92.88 105 LYS A C 1
ATOM 830 O O . LYS A 1 105 ? 10.983 -6.964 -15.121 1.00 92.88 105 LYS A O 1
ATOM 835 N N . GLU A 1 106 ? 11.577 -5.059 -14.083 1.00 91.88 106 GLU A N 1
ATOM 836 C CA . GLU A 1 106 ? 11.586 -4.194 -15.256 1.00 91.88 106 GLU A CA 1
ATOM 837 C C . GLU A 1 106 ? 12.592 -4.672 -16.316 1.00 91.88 106 GLU A C 1
ATOM 839 O O . GLU A 1 106 ? 12.245 -4.892 -17.476 1.00 91.88 106 GLU A O 1
ATOM 844 N N . GLU A 1 107 ? 13.826 -4.961 -15.904 1.00 92.69 107 GLU A N 1
ATOM 845 C CA . GLU A 1 107 ? 14.855 -5.522 -16.781 1.00 92.69 107 GLU A CA 1
ATOM 846 C C . GLU A 1 107 ? 14.410 -6.850 -17.418 1.00 92.69 107 GLU A C 1
ATOM 848 O O . GLU A 1 107 ? 14.563 -7.052 -18.626 1.00 92.69 107 GLU A O 1
ATOM 853 N N . SER A 1 108 ? 13.791 -7.739 -16.634 1.00 94.38 108 SER A N 1
ATOM 854 C CA . SER A 1 108 ? 13.242 -8.998 -17.146 1.00 94.38 108 SER A CA 1
ATOM 855 C C . SER A 1 108 ? 12.143 -8.771 -18.188 1.00 94.38 108 SER A C 1
ATOM 857 O O . SER A 1 108 ? 12.149 -9.424 -19.234 1.00 94.38 108 SER A O 1
ATOM 859 N N . LEU A 1 109 ? 11.215 -7.843 -17.936 1.00 91.12 109 LEU A N 1
ATOM 860 C CA . LEU A 1 109 ? 10.114 -7.531 -18.852 1.00 91.12 109 LEU A CA 1
ATOM 861 C C . LEU A 1 109 ? 10.625 -6.920 -20.161 1.00 91.12 109 LEU A C 1
ATOM 863 O O . LEU A 1 109 ? 10.229 -7.377 -21.233 1.00 91.12 109 LEU A O 1
ATOM 867 N N . ARG A 1 110 ? 11.578 -5.984 -20.101 1.00 89.06 110 ARG A N 1
ATOM 868 C CA . ARG A 1 110 ? 12.234 -5.429 -21.298 1.00 89.06 110 ARG A CA 1
ATOM 869 C C . ARG A 1 110 ? 12.950 -6.493 -22.105 1.00 89.06 110 ARG A C 1
ATOM 871 O O . ARG A 1 110 ? 12.868 -6.489 -23.330 1.00 89.06 110 ARG A O 1
ATOM 878 N N . ASN A 1 111 ? 13.639 -7.414 -21.437 1.00 91.31 111 ASN A N 1
ATOM 879 C CA . ASN A 1 111 ? 14.281 -8.523 -22.124 1.00 91.31 111 ASN A CA 1
ATOM 880 C C . ASN A 1 111 ? 13.236 -9.403 -22.816 1.00 91.31 111 ASN A C 1
ATOM 882 O O . ASN A 1 111 ? 13.415 -9.709 -23.990 1.00 91.31 111 ASN A O 1
ATOM 886 N N . LYS A 1 112 ? 12.115 -9.738 -22.169 1.00 91.31 112 LYS A N 1
ATOM 887 C CA . LYS A 1 112 ? 11.025 -10.495 -22.813 1.00 91.31 112 LYS A CA 1
ATOM 888 C C . LYS A 1 112 ? 10.467 -9.776 -24.044 1.00 91.31 112 LYS A C 1
ATOM 890 O O . LYS A 1 112 ? 10.336 -10.407 -25.084 1.00 91.31 112 LYS A O 1
ATOM 895 N N . LEU A 1 113 ? 10.218 -8.467 -23.959 1.00 88.38 113 LEU A N 1
ATOM 896 C CA . LEU A 1 113 ? 9.744 -7.669 -25.098 1.00 88.38 113 LEU A CA 1
ATOM 897 C C . LEU A 1 113 ? 10.733 -7.692 -26.273 1.00 88.38 113 LEU A C 1
ATOM 899 O O . LEU A 1 113 ? 10.325 -7.935 -27.408 1.00 88.38 113 LEU A O 1
ATOM 903 N N . LYS A 1 114 ? 12.036 -7.538 -25.994 1.00 87.75 114 LYS A N 1
ATOM 904 C CA . LYS A 1 114 ? 13.095 -7.640 -27.012 1.00 87.75 114 LYS A CA 1
ATOM 905 C C . LYS A 1 114 ? 13.113 -9.010 -27.693 1.00 87.75 114 LYS A C 1
ATOM 907 O O . LYS A 1 114 ? 13.226 -9.072 -28.912 1.00 87.75 114 LYS A O 1
ATOM 912 N N . HIS A 1 115 ? 12.985 -10.097 -26.927 1.00 89.00 115 HIS A N 1
ATOM 913 C CA . HIS A 1 115 ? 12.939 -11.456 -27.484 1.00 89.00 115 HIS A CA 1
ATOM 914 C C . HIS A 1 115 ? 11.682 -11.697 -28.333 1.00 89.00 115 HIS A C 1
ATOM 916 O O . HIS A 1 115 ? 11.740 -12.464 -29.289 1.00 89.00 115 HIS A O 1
ATOM 922 N N . SER A 1 116 ? 10.579 -11.006 -28.040 1.00 88.75 116 SER A N 1
ATOM 923 C CA . SER A 1 116 ? 9.359 -11.021 -28.857 1.00 88.75 116 SER A CA 1
ATOM 924 C C . SER A 1 116 ? 9.441 -10.146 -30.118 1.00 88.75 116 SER A C 1
ATOM 926 O O . SER A 1 116 ? 8.443 -10.002 -30.819 1.00 88.75 116 SER A O 1
ATOM 928 N N . GLY A 1 117 ? 10.601 -9.548 -30.420 1.00 84.19 117 GLY A N 1
ATOM 929 C CA . GLY A 1 117 ? 10.819 -8.730 -31.619 1.00 84.19 117 GLY A CA 1
ATOM 930 C C . GLY A 1 117 ? 10.427 -7.255 -31.475 1.00 84.19 117 GLY A C 1
ATOM 931 O O . GLY A 1 117 ? 10.555 -6.495 -32.432 1.00 84.19 117 GLY A O 1
ATOM 932 N N . LEU A 1 118 ? 9.999 -6.819 -30.286 1.00 79.50 118 LEU A N 1
ATOM 933 C CA . LEU A 1 118 ? 9.685 -5.419 -30.000 1.00 79.50 118 LEU A CA 1
ATOM 934 C C . LEU A 1 118 ? 10.954 -4.705 -29.511 1.00 79.50 118 LEU A C 1
ATOM 936 O O . LEU A 1 118 ? 11.264 -4.702 -28.319 1.00 79.50 118 LEU A O 1
ATOM 940 N N . SER A 1 119 ? 11.725 -4.125 -30.438 1.00 67.50 119 SER A N 1
ATOM 941 C CA . SER A 1 119 ? 12.946 -3.362 -30.114 1.00 67.50 119 SER A CA 1
ATOM 942 C C . SER A 1 119 ? 12.795 -1.845 -30.248 1.00 67.50 119 SER A C 1
ATOM 944 O O . SER A 1 119 ? 13.743 -1.122 -29.933 1.00 67.50 119 SER A O 1
ATOM 946 N N . LEU A 1 120 ? 11.652 -1.354 -30.741 1.00 62.12 120 LEU A N 1
ATOM 947 C CA . LEU A 1 120 ? 11.418 0.077 -30.898 1.00 62.12 120 LEU A CA 1
ATOM 948 C C . LEU A 1 120 ? 11.172 0.689 -29.516 1.00 62.12 120 LEU A C 1
ATOM 950 O O . LEU A 1 120 ? 10.119 0.501 -28.915 1.00 62.12 120 LEU A O 1
ATOM 954 N N . MET A 1 121 ? 12.166 1.402 -28.996 1.00 62.25 121 MET A N 1
ATOM 955 C CA . MET A 1 121 ? 11.993 2.241 -27.816 1.00 62.25 121 MET A CA 1
ATOM 956 C C . MET A 1 121 ? 11.689 3.652 -28.297 1.00 62.25 121 MET A C 1
ATOM 958 O O . MET A 1 121 ? 12.602 4.444 -28.515 1.00 62.25 121 MET A O 1
ATOM 962 N N . ALA A 1 122 ? 10.408 3.956 -28.493 1.00 60.78 122 ALA A N 1
ATOM 963 C CA . ALA A 1 122 ? 9.987 5.344 -28.492 1.00 60.78 122 ALA A CA 1
ATOM 964 C C . ALA A 1 122 ? 10.123 5.826 -27.043 1.00 60.78 122 ALA A C 1
ATOM 966 O O . ALA A 1 122 ? 9.411 5.369 -26.149 1.00 60.78 122 ALA A O 1
ATOM 967 N N . LEU A 1 123 ? 11.100 6.693 -26.778 1.00 55.94 123 LEU A N 1
ATOM 968 C CA . LEU A 1 123 ? 10.970 7.579 -25.628 1.00 55.94 123 LEU A CA 1
ATOM 969 C C . LEU A 1 123 ? 9.695 8.374 -25.894 1.00 55.94 123 LEU A C 1
ATOM 971 O O . LEU A 1 123 ? 9.581 8.915 -26.992 1.00 55.94 123 LEU A O 1
ATOM 975 N N . ALA A 1 124 ? 8.749 8.394 -24.949 1.00 50.66 124 ALA A N 1
ATOM 976 C CA . ALA A 1 124 ? 7.590 9.276 -25.037 1.00 50.66 124 ALA A CA 1
ATOM 977 C C . ALA A 1 124 ? 8.100 10.664 -25.449 1.00 50.66 124 ALA A C 1
ATOM 979 O O . ALA A 1 124 ? 8.926 11.267 -24.751 1.00 50.66 124 ALA A O 1
ATOM 980 N N . ASP A 1 125 ? 7.743 11.067 -26.665 1.00 41.03 125 ASP A N 1
ATOM 981 C CA . ASP A 1 125 ? 8.378 12.178 -27.350 1.00 41.03 125 ASP A CA 1
ATOM 982 C C . ASP A 1 125 ? 7.910 13.454 -26.654 1.00 41.03 125 ASP A C 1
ATOM 984 O O . ASP A 1 125 ? 6.770 13.886 -26.804 1.00 41.03 125 ASP A O 1
ATOM 988 N N . LYS A 1 126 ? 8.780 14.072 -25.851 1.00 47.94 126 LYS A N 1
ATOM 989 C CA . LYS A 1 126 ? 8.498 15.344 -25.160 1.00 47.94 126 LYS A CA 1
ATOM 990 C C . LYS A 1 126 ? 8.507 16.537 -26.130 1.00 47.94 126 LYS A C 1
ATOM 992 O O . LYS A 1 126 ? 8.794 17.665 -25.727 1.00 47.94 126 LYS A O 1
ATOM 997 N N . THR A 1 127 ? 8.229 16.297 -27.411 1.00 37.53 127 THR A N 1
ATOM 998 C CA . THR A 1 127 ? 8.538 17.202 -28.518 1.00 37.53 127 THR A CA 1
ATOM 999 C C . THR A 1 127 ? 7.311 17.515 -29.369 1.00 37.53 127 THR A C 1
ATOM 1001 O O . THR A 1 127 ? 7.305 17.355 -30.581 1.00 37.53 127 THR A O 1
ATOM 1004 N N . THR A 1 128 ? 6.296 18.114 -28.755 1.00 37.38 128 THR A N 1
ATOM 1005 C CA . THR A 1 128 ? 5.494 19.139 -29.443 1.00 37.38 128 THR A CA 1
ATOM 1006 C C . THR A 1 128 ? 5.666 20.471 -28.728 1.00 37.38 128 THR A C 1
ATOM 1008 O O . THR A 1 128 ? 4.731 21.049 -28.184 1.00 37.38 128 THR A O 1
ATOM 1011 N N . CYS A 1 129 ? 6.904 20.974 -28.722 1.00 35.25 129 CYS A N 1
ATOM 1012 C CA . CYS A 1 129 ? 7.151 22.400 -28.548 1.00 35.25 129 CYS A CA 1
ATOM 1013 C C . CYS A 1 129 ? 6.941 23.085 -29.901 1.00 35.25 129 CYS A C 1
ATOM 1015 O O . CYS A 1 129 ? 7.774 22.978 -30.801 1.00 35.25 129 CYS A O 1
ATOM 1017 N N . SER A 1 130 ? 5.831 23.811 -30.027 1.00 32.66 130 SER A N 1
ATOM 1018 C CA . SER A 1 130 ? 5.652 24.842 -31.051 1.00 32.66 130 SER A CA 1
ATOM 1019 C C . SER A 1 130 ? 6.863 25.791 -31.082 1.00 32.66 130 SER A C 1
ATOM 1021 O O . SER A 1 130 ? 7.396 26.142 -30.024 1.00 32.66 130 SER A O 1
ATOM 1023 N N . PRO A 1 131 ? 7.312 26.261 -32.259 1.00 39.41 131 PRO A N 1
ATOM 1024 C CA . PRO A 1 131 ? 8.485 27.112 -32.339 1.00 39.41 131 PRO A CA 1
ATOM 1025 C C . PRO A 1 131 ? 8.095 28.564 -32.040 1.00 39.41 131 PRO A C 1
ATOM 1027 O O . PRO A 1 131 ? 7.506 29.211 -32.895 1.00 39.41 131 PRO A O 1
ATOM 1030 N N . ALA A 1 132 ? 8.453 29.111 -30.870 1.00 37.22 132 ALA A N 1
ATOM 1031 C CA . ALA A 1 132 ? 8.737 30.549 -30.725 1.00 37.22 132 ALA A CA 1
ATOM 1032 C C . ALA A 1 132 ? 9.320 30.953 -29.351 1.00 37.22 132 ALA A C 1
ATOM 1034 O O . ALA A 1 132 ? 8.616 31.018 -28.354 1.00 37.22 132 ALA A O 1
ATOM 1035 N N . ARG A 1 133 ? 10.603 31.348 -29.396 1.00 37.53 133 ARG A N 1
ATOM 1036 C CA . ARG A 1 133 ? 11.242 32.536 -28.781 1.00 37.53 133 ARG A CA 1
ATOM 1037 C C . ARG A 1 133 ? 11.075 32.809 -27.275 1.00 37.53 133 ARG A C 1
ATOM 1039 O O . ARG A 1 133 ? 10.013 33.196 -26.811 1.00 37.53 133 ARG A O 1
ATOM 1046 N N . GLY A 1 134 ? 12.218 32.898 -26.585 1.00 32.41 134 GLY A N 1
ATOM 1047 C CA . GLY A 1 134 ? 12.369 33.787 -25.425 1.00 32.41 134 GLY A CA 1
ATOM 1048 C C . GLY A 1 134 ? 13.342 33.286 -24.363 1.00 32.41 134 GLY A C 1
ATOM 1049 O O . GLY A 1 134 ? 13.004 32.441 -23.548 1.00 32.41 134 GLY A O 1
ATOM 1050 N N . SER A 1 135 ? 14.545 33.850 -24.347 1.00 44.75 135 SER A N 1
ATOM 1051 C CA . SER A 1 135 ? 15.615 33.633 -23.367 1.00 44.75 135 SER A CA 1
ATOM 1052 C C . SER A 1 135 ? 15.212 33.950 -21.916 1.00 44.75 135 SER A C 1
ATOM 1054 O O . SER A 1 135 ? 14.894 35.111 -21.651 1.00 44.75 135 SER A O 1
ATOM 1056 N N . ARG A 1 136 ? 15.342 32.997 -20.971 1.00 37.59 136 ARG A N 1
ATOM 1057 C CA . ARG A 1 136 ? 15.569 33.238 -19.521 1.00 37.59 136 ARG A CA 1
ATOM 1058 C C . ARG A 1 136 ? 16.415 32.111 -18.887 1.00 37.59 136 ARG A C 1
ATOM 1060 O O . ARG A 1 136 ? 16.471 31.004 -19.401 1.00 37.59 136 ARG A O 1
ATOM 1067 N N . SER A 1 137 ? 17.122 32.479 -17.822 1.00 38.22 137 SER A N 1
ATOM 1068 C CA . SER A 1 137 ? 18.319 31.917 -17.163 1.00 38.22 137 SER A CA 1
ATOM 1069 C C . SER A 1 137 ? 18.252 30.481 -16.590 1.00 38.22 137 SER A C 1
ATOM 1071 O O . SER A 1 137 ? 17.164 29.969 -16.331 1.00 38.22 137 SER A O 1
ATOM 1073 N N . PRO A 1 138 ? 19.417 29.843 -16.304 1.00 44.53 138 PRO A N 1
ATOM 1074 C CA . PRO A 1 138 ? 19.495 28.490 -15.751 1.00 44.53 138 PRO A CA 1
ATOM 1075 C C . PRO A 1 138 ? 19.241 28.503 -14.235 1.00 44.53 138 PRO A C 1
ATOM 1077 O O . PRO A 1 138 ? 20.160 28.541 -13.419 1.00 44.53 138 PRO A O 1
ATOM 1080 N N . GLY A 1 139 ? 17.966 28.500 -13.853 1.00 37.78 139 GLY A N 1
ATOM 1081 C CA . GLY A 1 139 ? 17.518 28.187 -12.498 1.00 37.78 139 GLY A CA 1
ATOM 1082 C C . GLY A 1 139 ? 17.214 26.695 -12.390 1.00 37.78 139 GLY A C 1
ATOM 1083 O O . GLY A 1 139 ? 16.452 26.162 -13.189 1.00 37.78 139 GLY A O 1
ATOM 1084 N N . ARG A 1 140 ? 17.832 26.029 -11.414 1.00 48.56 140 ARG A N 1
ATOM 1085 C CA . ARG A 1 140 ? 17.740 24.597 -11.088 1.00 48.56 140 ARG A CA 1
ATOM 1086 C C . ARG A 1 140 ? 16.282 24.146 -10.894 1.00 48.56 140 ARG A C 1
ATOM 1088 O O . ARG A 1 140 ? 15.782 24.126 -9.775 1.00 48.56 140 ARG A O 1
ATOM 1095 N N . SER A 1 141 ? 15.599 23.774 -11.972 1.00 41.59 141 SER A N 1
ATOM 1096 C CA . SER A 1 141 ? 14.335 23.047 -11.904 1.00 41.59 141 SER A CA 1
ATOM 1097 C C . SER A 1 141 ? 14.647 21.569 -11.720 1.00 41.59 141 SER A C 1
ATOM 1099 O O . SER A 1 141 ? 15.190 20.934 -12.626 1.00 41.59 141 SER A O 1
ATOM 1101 N N . GLY A 1 142 ? 14.308 21.024 -10.550 1.00 44.94 142 GLY A N 1
ATOM 1102 C CA . GLY A 1 142 ? 14.120 19.581 -10.409 1.00 44.94 142 GLY A CA 1
ATOM 1103 C C . GLY A 1 142 ? 13.114 19.069 -11.452 1.00 44.94 142 GLY A C 1
ATOM 1104 O O . GLY A 1 142 ? 12.405 19.883 -12.060 1.00 44.94 142 GLY A O 1
ATOM 1105 N N . PRO A 1 143 ? 13.046 17.752 -11.700 1.00 40.25 143 PRO A N 1
ATOM 1106 C CA . PRO A 1 143 ? 12.082 17.201 -12.641 1.00 40.25 143 PRO A CA 1
ATOM 1107 C C . PRO A 1 143 ? 10.671 17.617 -12.209 1.00 40.25 143 PRO A C 1
ATOM 1109 O O . PRO A 1 143 ? 10.171 17.164 -11.183 1.00 40.25 143 PRO A O 1
ATOM 1112 N N . ARG A 1 144 ? 10.033 18.519 -12.964 1.00 44.94 144 ARG A N 1
ATOM 1113 C CA . ARG A 1 144 ? 8.588 18.716 -12.866 1.00 44.94 144 ARG A CA 1
ATOM 1114 C C . ARG A 1 144 ? 7.980 17.454 -13.452 1.00 44.94 144 ARG A C 1
ATOM 1116 O O . ARG A 1 144 ? 8.133 17.230 -14.649 1.00 44.94 144 ARG A O 1
ATOM 1123 N N . ILE A 1 145 ? 7.368 16.625 -12.612 1.00 49.88 145 ILE A N 1
ATOM 1124 C CA . ILE A 1 145 ? 6.411 15.626 -13.083 1.00 49.88 145 ILE A CA 1
ATOM 1125 C C . ILE A 1 145 ? 5.253 16.460 -13.627 1.00 49.88 145 ILE A C 1
ATOM 1127 O O . ILE A 1 145 ? 4.644 17.191 -12.841 1.00 49.88 145 ILE A O 1
ATOM 1131 N N . PRO A 1 146 ? 5.038 16.503 -14.951 1.00 47.56 146 PRO A N 1
ATOM 1132 C CA . PRO A 1 146 ? 3.909 17.236 -15.488 1.00 47.56 146 PRO A CA 1
ATOM 1133 C C . PRO A 1 146 ? 2.629 16.555 -14.996 1.00 47.56 146 PRO A C 1
ATOM 1135 O O . PRO A 1 146 ? 2.661 15.404 -14.560 1.00 47.56 146 PRO A O 1
ATOM 1138 N N . ASP A 1 147 ? 1.520 17.282 -15.045 1.00 47.06 147 ASP A N 1
ATOM 1139 C CA . ASP A 1 147 ? 0.162 16.799 -14.765 1.00 47.06 147 ASP A CA 1
ATOM 1140 C C . ASP A 1 147 ? -0.269 15.806 -15.875 1.00 47.06 147 ASP A C 1
ATOM 1142 O O . ASP A 1 147 ? -1.234 16.022 -16.603 1.00 47.06 147 ASP A O 1
ATOM 1146 N N . GLU A 1 148 ? 0.559 14.785 -16.124 1.00 55.53 148 GLU A N 1
ATOM 1147 C CA . GLU A 1 148 ? 0.385 13.791 -17.174 1.00 55.53 148 GLU A CA 1
ATOM 1148 C C . GLU A 1 148 ? -0.735 12.858 -16.730 1.00 55.53 148 GLU A C 1
ATOM 1150 O O . GLU A 1 148 ? -0.648 12.203 -15.688 1.00 55.53 148 GLU A O 1
ATOM 1155 N N . GLU A 1 149 ? -1.801 12.839 -17.526 1.00 62.44 149 GLU A N 1
ATOM 1156 C CA . GLU A 1 149 ? -2.892 11.880 -17.440 1.00 62.44 149 GLU A CA 1
ATOM 1157 C C . GLU A 1 149 ? -2.295 10.483 -17.229 1.00 62.44 149 GLU A C 1
ATOM 1159 O O . GLU A 1 149 ? -1.509 9.999 -18.047 1.00 62.44 149 GLU A O 1
ATOM 1164 N N . LEU A 1 150 ? -2.571 9.882 -16.066 1.00 69.31 150 LEU A N 1
ATOM 1165 C CA . LEU A 1 150 ? -1.976 8.608 -15.682 1.00 69.31 150 LEU A CA 1
ATOM 1166 C C . LEU A 1 150 ? -2.338 7.564 -16.742 1.00 69.31 150 LEU A C 1
ATOM 1168 O O . LEU A 1 150 ? -3.487 7.133 -16.823 1.00 69.31 150 LEU A O 1
ATOM 1172 N N . VAL A 1 151 ? -1.360 7.144 -17.547 1.00 82.00 151 VAL A N 1
ATOM 1173 C CA . VAL A 1 151 ? -1.586 6.146 -18.600 1.00 82.00 151 VAL A CA 1
ATOM 1174 C C . VAL A 1 151 ? -2.050 4.851 -17.955 1.00 82.00 151 VAL A C 1
ATOM 1176 O O . VAL A 1 151 ? -1.409 4.353 -17.031 1.00 82.00 151 VAL A O 1
ATOM 1179 N N . GLN A 1 152 ? -3.155 4.287 -18.434 1.00 87.31 152 GLN A N 1
ATOM 1180 C CA . GLN A 1 152 ? -3.710 3.038 -17.918 1.00 87.31 152 GLN A CA 1
ATOM 1181 C C . GLN A 1 152 ? -3.516 1.898 -18.912 1.00 87.31 152 GLN A C 1
ATOM 1183 O O . GLN A 1 152 ? -3.736 2.032 -20.114 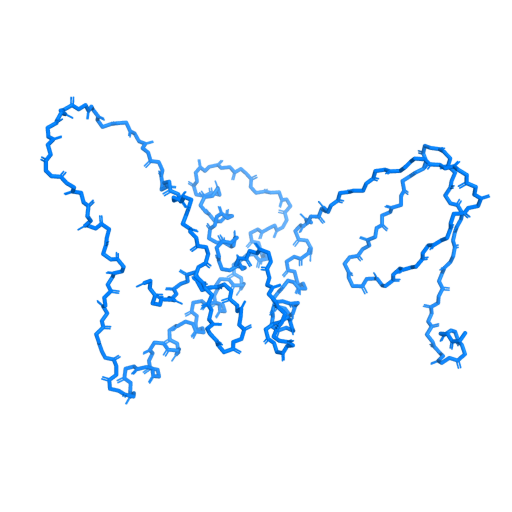1.00 87.31 152 GLN A O 1
ATOM 1188 N N . CYS A 1 153 ? -3.141 0.728 -18.403 1.00 87.94 153 CYS A N 1
ATOM 1189 C CA . CYS A 1 153 ? -3.112 -0.486 -19.204 1.00 87.94 153 CYS A CA 1
ATOM 1190 C C . CYS A 1 153 ? -4.538 -0.910 -19.587 1.00 87.94 153 CYS A C 1
ATOM 1192 O O . CYS A 1 153 ? -5.347 -1.204 -18.711 1.00 87.94 153 CYS A O 1
ATOM 1194 N N . LEU A 1 154 ? -4.805 -1.080 -20.883 1.00 88.06 154 LEU A N 1
ATOM 1195 C CA . LEU A 1 154 ? -6.121 -1.483 -21.402 1.00 88.06 154 LEU A CA 1
ATOM 1196 C C . LEU A 1 154 ? -6.633 -2.841 -20.881 1.00 88.06 154 LEU A C 1
ATOM 1198 O O . LEU A 1 154 ? -7.828 -3.107 -20.927 1.00 88.06 154 LEU A O 1
ATOM 1202 N N . VAL A 1 155 ? -5.742 -3.716 -20.401 1.00 90.19 155 VAL A N 1
ATOM 1203 C CA . VAL A 1 155 ? -6.104 -5.072 -19.947 1.00 90.19 155 VAL A CA 1
ATOM 1204 C C . VAL A 1 155 ? -6.397 -5.123 -18.448 1.00 90.19 155 VAL A C 1
ATOM 1206 O O . VAL A 1 155 ? -7.347 -5.777 -18.028 1.00 90.19 155 VAL A O 1
ATOM 1209 N N . CYS A 1 156 ? -5.566 -4.467 -17.635 1.00 89.50 156 CYS A N 1
ATOM 1210 C CA . CYS A 1 156 ? -5.629 -4.568 -16.170 1.00 89.50 156 CYS A CA 1
ATOM 1211 C C . CYS A 1 156 ? -5.994 -3.255 -15.469 1.00 89.50 156 CYS A C 1
ATOM 1213 O O . CYS A 1 156 ? -6.048 -3.216 -14.243 1.00 89.50 156 CYS A O 1
ATOM 1215 N N . ASN A 1 157 ? -6.221 -2.184 -16.233 1.00 87.69 157 ASN A N 1
ATOM 1216 C CA . ASN A 1 157 ? -6.554 -0.843 -15.753 1.00 87.69 157 ASN A CA 1
ATOM 1217 C C . ASN A 1 157 ? -5.529 -0.236 -14.776 1.00 87.69 157 ASN A C 1
ATOM 1219 O O . ASN A 1 157 ? -5.838 0.647 -13.978 1.00 87.69 157 ASN A O 1
ATOM 1223 N N . HIS A 1 158 ? -4.300 -0.753 -14.800 1.00 89.00 158 HIS A N 1
ATOM 1224 C CA . HIS A 1 158 ? -3.235 -0.320 -13.910 1.00 89.00 158 HIS A CA 1
ATOM 1225 C C . HIS A 1 158 ? -2.502 0.892 -14.472 1.00 89.00 158 HIS A C 1
ATOM 1227 O O . HIS A 1 158 ? -2.231 0.930 -15.673 1.00 89.00 158 HIS A O 1
ATOM 1233 N N . HIS A 1 159 ? -2.118 1.824 -13.599 1.00 89.62 159 HIS A N 1
ATOM 1234 C CA . HIS A 1 159 ? -1.308 2.974 -13.982 1.00 89.62 159 HIS A CA 1
ATOM 1235 C C . HIS A 1 159 ? 0.108 2.557 -14.398 1.00 89.62 159 HIS A C 1
ATOM 1237 O O . HIS A 1 159 ? 0.852 1.927 -13.647 1.00 89.62 159 HIS A O 1
ATOM 1243 N N . CYS A 1 160 ? 0.473 2.932 -15.613 1.00 88.25 160 CYS A N 1
ATOM 1244 C CA . CYS A 1 160 ? 1.716 2.639 -16.296 1.00 88.25 160 CYS A CA 1
ATOM 1245 C C . CYS A 1 160 ? 2.676 3.826 -16.154 1.00 88.25 160 CYS A C 1
ATOM 1247 O O . CYS A 1 160 ? 2.537 4.816 -16.860 1.00 88.25 160 CYS A O 1
ATOM 1249 N N . PHE A 1 161 ? 3.661 3.731 -15.254 1.00 87.62 161 PHE A N 1
ATOM 1250 C CA . PHE A 1 161 ? 4.650 4.804 -15.053 1.00 87.62 161 PHE A CA 1
ATOM 1251 C C . PHE A 1 161 ? 5.984 4.556 -15.768 1.00 87.62 161 PHE A C 1
ATOM 1253 O O . PHE A 1 161 ? 6.503 5.433 -16.449 1.00 87.62 161 PHE A O 1
ATOM 1260 N N . LEU A 1 162 ? 6.565 3.359 -15.625 1.00 84.44 162 LEU A N 1
ATOM 1261 C CA . LEU A 1 162 ? 7.853 3.045 -16.259 1.00 84.44 162 LEU A CA 1
ATOM 1262 C C . LEU A 1 162 ? 7.706 2.771 -17.764 1.00 84.44 162 LEU A C 1
ATOM 1264 O O . LEU A 1 162 ? 8.638 3.033 -18.525 1.00 84.44 162 LEU A O 1
ATOM 1268 N N . HIS A 1 163 ? 6.541 2.242 -18.165 1.00 72.25 163 HIS A N 1
ATOM 1269 C CA . HIS A 1 163 ? 6.177 1.867 -19.531 1.00 72.25 163 HIS A CA 1
ATOM 1270 C C . HIS A 1 163 ? 4.680 1.999 -19.778 1.00 72.25 163 HIS A C 1
ATOM 1272 O O . HIS A 1 163 ? 3.898 1.288 -19.149 1.00 72.25 163 HIS A O 1
ATOM 1278 N N . GLY A 1 164 ? 4.311 2.822 -20.752 1.00 57.34 164 GLY A N 1
ATOM 1279 C CA . GLY A 1 164 ? 2.980 2.916 -21.341 1.00 57.34 164 GLY A CA 1
ATOM 1280 C C . GLY A 1 164 ? 3.102 3.508 -22.743 1.00 57.34 164 GLY A C 1
ATOM 1281 O O . GLY A 1 164 ? 4.019 4.292 -22.994 1.00 57.34 164 GLY A O 1
ATOM 1282 N N . GLU A 1 165 ? 2.241 3.086 -23.666 1.00 43.91 165 GLU A N 1
ATOM 1283 C CA . GLU A 1 165 ? 2.028 3.836 -24.907 1.00 43.91 165 GLU A CA 1
ATOM 1284 C C . GLU A 1 165 ? 1.181 5.062 -24.537 1.00 43.91 165 GLU A C 1
ATOM 1286 O O . GLU A 1 165 ? 0.125 4.899 -23.923 1.00 43.91 165 GLU A O 1
ATOM 1291 N N . HIS A 1 166 ? 1.691 6.262 -24.825 1.00 44.19 166 HIS A N 1
ATOM 1292 C CA . HIS A 1 166 ? 0.925 7.510 -24.773 1.00 44.19 166 HIS A CA 1
ATOM 1293 C C . HIS A 1 166 ? 0.293 7.768 -26.140 1.00 44.19 166 HIS A C 1
ATOM 1295 O O . HIS A 1 166 ? 0.991 7.509 -27.151 1.00 44.19 166 HIS A O 1
#

Foldseek 3Di:
DCVVVVDDDDDDDDDPPDDDDDDPPDDDDDDDPDDDDDDDDDDDDLVNLVCVVVVQVVLLVVLHEDPDAPVVVLVVVVLCVVVVNDDPDCNVVSSVVVVVVVVVVVVVVVVVCVVVVNPDDDPPPPDPPDDDDDDDDDDDDDDDPPPDDQAADPPRRYGDDPDDDD

Mean predicted aligned error: 10.28 Å

pLDDT: mean 81.76, std 18.97, range [32.41, 96.81]

Organism: Stichopus japonicus (NCBI:txid307972)